Protein AF-A0A1H8UEG0-F1 (afdb_monomer_lite)

InterPro domains:
  IPR012337 Ribonuclease H-like superfamily [SSF53098] (8-78)

Foldseek 3Di:
DWDFPDPDDPPTDIDDDDDPDPVDDPVVSVVVVVVVVVVVVLVCCCVPPVPVVVDDDDDPVCVVVVVVVSVVVVVVLVVVLVVPDDPPDRDDSVNSSVVVCVVVVVVVVVVVVVD

Structure (mmCIF, N/CA/C/O backbone):
data_AF-A0A1H8UEG0-F1
#
_entry.id   AF-A0A1H8UEG0-F1
#
loop_
_atom_site.group_PDB
_atom_site.id
_atom_site.type_symbol
_atom_site.label_atom_id
_atom_site.label_alt_id
_atom_site.label_comp_id
_atom_site.label_asym_id
_atom_site.label_entity_id
_atom_site.label_seq_id
_atom_site.pdbx_PDB_ins_code
_atom_site.Cartn_x
_atom_site.Cartn_y
_atom_site.Cartn_z
_atom_site.occupancy
_atom_site.B_iso_or_equiv
_atom_site.auth_seq_id
_atom_site.auth_comp_id
_atom_site.auth_asym_id
_atom_site.auth_atom_id
_atom_site.pdbx_PDB_model_num
ATOM 1 N N . MET A 1 1 ? 18.120 -4.273 -18.799 1.00 76.62 1 MET A N 1
ATOM 2 C CA . MET A 1 1 ? 18.796 -3.006 -18.444 1.00 76.62 1 MET A CA 1
ATOM 3 C C . MET A 1 1 ? 19.638 -3.216 -17.192 1.00 76.62 1 MET A C 1
ATOM 5 O O . MET A 1 1 ? 19.156 -3.855 -16.263 1.00 76.62 1 MET A O 1
ATOM 9 N N . LEU A 1 2 ? 20.877 -2.720 -17.194 1.00 80.75 2 LEU A N 1
ATOM 10 C CA . LEU A 1 2 ? 21.816 -2.747 -16.066 1.00 80.75 2 LEU A CA 1
ATOM 11 C C . LEU A 1 2 ? 22.056 -1.307 -15.606 1.00 80.75 2 LEU A C 1
ATOM 13 O O . LEU A 1 2 ? 22.359 -0.455 -16.439 1.00 80.75 2 LEU A O 1
ATOM 17 N N . SER A 1 3 ? 21.913 -1.037 -14.312 1.00 78.81 3 SER A N 1
ATOM 18 C CA . SER A 1 3 ? 22.201 0.276 -13.730 1.00 78.81 3 SER A CA 1
ATOM 19 C C . SER A 1 3 ? 22.863 0.147 -12.362 1.00 78.81 3 SER A C 1
ATOM 21 O O . SER A 1 3 ? 22.640 -0.821 -11.635 1.00 78.81 3 SER A O 1
ATOM 23 N N . TRP A 1 4 ? 23.650 1.151 -11.988 1.00 80.31 4 TRP A N 1
ATOM 24 C CA . TRP A 1 4 ? 24.224 1.287 -10.652 1.00 80.31 4 TRP A CA 1
ATOM 25 C C . TRP A 1 4 ? 23.579 2.477 -9.948 1.00 80.31 4 TRP A C 1
ATOM 27 O O . TRP A 1 4 ? 23.170 3.438 -10.597 1.00 80.31 4 TRP A O 1
ATOM 37 N N . LYS A 1 5 ? 23.415 2.372 -8.625 1.00 72.50 5 LYS A N 1
ATOM 38 C CA . LYS A 1 5 ? 22.819 3.441 -7.812 1.00 72.50 5 LYS A CA 1
ATOM 39 C C . LYS A 1 5 ? 23.773 4.632 -7.659 1.00 72.50 5 LYS A C 1
ATOM 41 O O . LYS A 1 5 ? 23.319 5.768 -7.675 1.00 72.50 5 LYS A O 1
ATOM 46 N N . ASP A 1 6 ? 25.059 4.330 -7.535 1.00 78.88 6 ASP A N 1
ATOM 47 C CA . ASP A 1 6 ? 26.177 5.263 -7.420 1.00 78.88 6 ASP A CA 1
ATOM 48 C C . ASP A 1 6 ? 27.228 4.899 -8.488 1.00 78.88 6 ASP A C 1
ATOM 50 O O . ASP A 1 6 ? 27.027 3.948 -9.254 1.00 78.88 6 ASP A O 1
ATOM 54 N N . ASP A 1 7 ? 28.349 5.622 -8.535 1.00 77.50 7 ASP A N 1
ATOM 55 C CA . ASP A 1 7 ? 29.465 5.282 -9.422 1.00 77.50 7 ASP A CA 1
ATOM 56 C C . ASP A 1 7 ? 29.935 3.837 -9.206 1.00 77.50 7 ASP A C 1
ATOM 58 O O . ASP A 1 7 ? 29.944 3.309 -8.089 1.00 77.50 7 ASP A O 1
ATOM 62 N N . TYR A 1 8 ? 30.334 3.186 -10.300 1.00 79.81 8 TYR A N 1
ATOM 63 C CA . TYR A 1 8 ? 30.804 1.808 -10.261 1.00 79.81 8 TYR A CA 1
ATOM 64 C C . TYR A 1 8 ? 32.010 1.669 -9.320 1.00 79.81 8 TYR A C 1
ATOM 66 O O . TYR A 1 8 ? 33.057 2.285 -9.519 1.00 79.81 8 TYR A O 1
ATOM 74 N N . THR A 1 9 ? 31.874 0.790 -8.330 1.00 79.44 9 THR A N 1
ATOM 75 C CA . THR A 1 9 ? 32.984 0.265 -7.527 1.00 79.44 9 THR A CA 1
ATOM 76 C C . THR A 1 9 ? 32.953 -1.262 -7.560 1.00 79.44 9 THR A C 1
ATOM 78 O O . THR A 1 9 ? 31.885 -1.845 -7.743 1.00 79.44 9 THR A O 1
ATOM 81 N N . ASP A 1 10 ? 34.085 -1.936 -7.335 1.00 79.44 10 ASP A N 1
ATOM 82 C CA . ASP A 1 10 ? 34.167 -3.413 -7.363 1.00 79.44 10 ASP A CA 1
ATOM 83 C C . ASP A 1 10 ? 33.249 -4.121 -6.347 1.00 79.44 10 ASP A C 1
ATOM 85 O O . ASP A 1 10 ? 32.961 -5.310 -6.478 1.00 79.44 10 ASP A O 1
ATOM 89 N N . SER A 1 11 ? 32.749 -3.407 -5.334 1.00 82.75 11 SER A N 1
ATOM 90 C CA . SER A 1 11 ? 31.771 -3.916 -4.364 1.00 82.75 11 SER A CA 1
ATOM 91 C C . SER A 1 11 ? 30.317 -3.564 -4.706 1.00 82.75 11 SER A C 1
ATOM 93 O O . SER A 1 11 ? 29.391 -4.005 -4.014 1.00 82.75 11 SER A O 1
ATOM 95 N N . SER A 1 12 ? 30.088 -2.780 -5.761 1.00 80.88 12 SER A N 1
ATOM 96 C CA . SER A 1 12 ? 28.763 -2.299 -6.142 1.00 80.88 12 SER A CA 1
ATOM 97 C C . SER A 1 12 ? 27.920 -3.404 -6.762 1.00 80.88 12 SER A C 1
ATOM 99 O O . SER A 1 12 ? 28.289 -4.019 -7.762 1.00 80.88 12 SER A O 1
ATOM 101 N N . LYS A 1 13 ? 26.723 -3.613 -6.210 1.00 83.25 13 LYS A N 1
ATOM 102 C CA . LYS A 1 13 ? 25.748 -4.551 -6.775 1.00 83.25 13 LYS A CA 1
ATOM 103 C C . LYS A 1 13 ? 24.946 -3.866 -7.886 1.00 83.25 13 LYS A C 1
ATOM 105 O O . LYS A 1 13 ? 24.269 -2.878 -7.589 1.00 83.25 13 LYS A O 1
ATOM 110 N N . PRO A 1 14 ? 24.974 -4.375 -9.131 1.00 82.88 14 PRO A N 1
ATOM 111 C CA . PRO A 1 14 ? 24.157 -3.819 -10.197 1.00 82.88 14 PRO A CA 1
ATOM 112 C C . PRO A 1 14 ? 22.674 -4.090 -9.926 1.00 82.88 14 PRO A C 1
ATOM 114 O O . PRO A 1 14 ? 22.290 -5.165 -9.459 1.00 82.88 14 PRO A O 1
ATOM 117 N N . GLN A 1 15 ? 21.833 -3.118 -10.254 1.00 83.62 15 GLN A N 1
ATOM 118 C CA . GLN A 1 15 ? 20.396 -3.311 -10.376 1.00 83.62 15 GLN A CA 1
ATOM 119 C C . GLN A 1 15 ? 20.093 -3.773 -11.800 1.00 83.62 15 GLN A C 1
ATOM 121 O O . GLN A 1 15 ? 20.559 -3.181 -12.775 1.00 83.62 15 GLN A O 1
ATOM 126 N N . VAL A 1 16 ? 19.335 -4.863 -11.918 1.00 84.38 16 VAL A N 1
ATOM 127 C CA . VAL A 1 16 ? 19.024 -5.493 -13.204 1.00 84.38 16 VAL A CA 1
ATOM 128 C C . VAL A 1 16 ? 17.518 -5.554 -13.388 1.00 84.38 16 VAL A C 1
ATOM 130 O O . VAL A 1 16 ? 16.804 -6.089 -12.542 1.00 84.38 16 VAL A O 1
ATOM 133 N N . LEU A 1 17 ? 17.050 -5.039 -14.521 1.00 84.62 17 LEU A N 1
ATOM 134 C CA . LEU A 1 17 ? 15.683 -5.222 -15.004 1.00 84.62 17 LEU A CA 1
ATOM 135 C C . LEU A 1 17 ? 15.719 -6.076 -16.271 1.00 84.62 17 LEU A C 1
ATOM 137 O O . LEU A 1 17 ? 16.505 -5.796 -17.182 1.00 84.62 17 LEU A O 1
ATOM 141 N N . LEU A 1 18 ? 14.878 -7.105 -16.329 1.00 87.00 18 LEU A N 1
ATOM 142 C CA . LEU A 1 18 ? 14.794 -8.038 -17.452 1.00 87.00 18 LEU A CA 1
ATOM 143 C C . LEU A 1 18 ? 13.423 -7.899 -18.114 1.00 87.00 18 LEU A C 1
ATOM 145 O O . LEU A 1 18 ? 12.406 -7.904 -17.436 1.00 87.00 18 LEU A O 1
ATOM 149 N N . CYS A 1 19 ? 13.388 -7.781 -19.435 1.00 87.50 19 CYS A N 1
ATOM 150 C CA . CYS A 1 19 ? 12.149 -7.739 -20.205 1.00 87.50 19 CYS A CA 1
ATOM 151 C C . CYS A 1 19 ? 12.217 -8.831 -21.270 1.00 87.50 19 CYS A C 1
ATOM 153 O O . CYS A 1 19 ? 13.274 -9.025 -21.866 1.00 87.50 19 CYS A O 1
ATOM 155 N N . THR A 1 20 ? 11.119 -9.555 -21.478 1.00 92.44 20 THR A N 1
ATOM 156 C CA . THR A 1 20 ? 11.007 -10.574 -22.536 1.00 92.44 20 THR A CA 1
ATOM 157 C C . THR A 1 20 ? 10.533 -9.994 -23.863 1.00 92.44 20 THR A C 1
ATOM 159 O O . THR A 1 20 ? 10.614 -10.668 -24.881 1.00 92.44 20 THR A O 1
ATOM 162 N N . ASP A 1 21 ? 9.992 -8.776 -23.844 1.00 91.25 21 ASP A N 1
ATOM 163 C CA . ASP A 1 21 ? 9.540 -8.070 -25.035 1.00 91.25 21 ASP A CA 1
ATOM 164 C C . ASP A 1 21 ? 10.663 -7.161 -25.545 1.00 91.25 21 ASP A C 1
ATOM 166 O O . ASP A 1 21 ? 11.040 -6.189 -24.885 1.00 91.25 21 ASP A O 1
ATOM 170 N N . GLU A 1 22 ? 11.216 -7.520 -26.702 1.00 90.81 22 GLU A N 1
ATOM 171 C CA . GLU A 1 22 ? 12.310 -6.806 -27.366 1.00 90.81 22 GLU A CA 1
ATOM 172 C C . GLU A 1 22 ? 11.828 -5.573 -28.147 1.00 90.81 22 GLU A C 1
ATOM 174 O O . GLU A 1 22 ? 12.647 -4.761 -28.573 1.00 90.81 22 GLU A O 1
ATOM 179 N N . SER A 1 23 ? 10.513 -5.415 -28.343 1.00 93.31 23 SER A N 1
ATOM 180 C CA . SER A 1 23 ? 9.936 -4.286 -29.083 1.00 93.31 23 SER A CA 1
ATOM 181 C C . SER A 1 23 ? 9.762 -3.023 -28.235 1.00 93.31 23 SER A C 1
ATOM 183 O O . SER A 1 23 ? 9.563 -1.936 -28.781 1.00 93.31 23 SER A O 1
ATOM 185 N N . LEU A 1 24 ? 9.837 -3.154 -26.906 1.00 92.25 24 LEU A N 1
ATOM 186 C CA . LEU A 1 24 ? 9.613 -2.059 -25.969 1.00 92.25 24 LEU A CA 1
ATOM 187 C C . LEU A 1 24 ? 10.875 -1.229 -25.753 1.00 92.25 24 LEU A C 1
ATOM 189 O O . LEU A 1 24 ? 11.974 -1.751 -25.560 1.00 92.25 24 LEU A O 1
ATOM 193 N N . ASP A 1 25 ? 10.698 0.087 -25.700 1.00 91.12 25 ASP A N 1
ATOM 194 C CA . ASP A 1 25 ? 11.767 0.996 -25.321 1.00 91.12 25 ASP A CA 1
ATOM 195 C C . ASP A 1 25 ? 12.010 0.989 -23.800 1.00 91.12 25 ASP A C 1
ATOM 197 O O . ASP A 1 25 ? 11.170 0.597 -22.982 1.00 91.12 25 ASP A O 1
ATOM 201 N N . THR A 1 26 ? 13.187 1.471 -23.408 1.00 88.50 26 THR A N 1
ATOM 202 C CA . THR A 1 26 ? 13.633 1.511 -22.012 1.00 88.50 26 THR A CA 1
ATOM 203 C C . THR A 1 26 ? 12.685 2.282 -21.090 1.00 88.50 26 THR A C 1
ATOM 205 O O . THR A 1 26 ? 12.492 1.865 -19.947 1.00 88.50 26 THR A O 1
ATOM 208 N N . VAL A 1 27 ? 12.093 3.391 -21.549 1.00 90.31 27 VAL A N 1
ATOM 209 C CA . VAL A 1 27 ? 11.170 4.195 -20.733 1.00 90.31 27 VAL A CA 1
ATOM 210 C C . VAL A 1 27 ? 9.909 3.388 -20.456 1.00 90.31 27 VAL A C 1
ATOM 212 O O . VAL A 1 27 ? 9.501 3.288 -19.300 1.00 90.31 27 VAL A O 1
ATOM 215 N N . THR A 1 28 ? 9.358 2.728 -21.476 1.00 91.00 28 THR A N 1
ATOM 216 C CA . THR A 1 28 ? 8.186 1.857 -21.321 1.00 91.00 28 THR A CA 1
ATOM 217 C C . THR A 1 28 ? 8.457 0.703 -20.353 1.00 91.00 28 THR A C 1
ATOM 219 O O . THR A 1 28 ? 7.662 0.461 -19.441 1.00 91.00 28 THR A O 1
ATOM 222 N N . ILE A 1 29 ? 9.612 0.038 -20.467 1.00 89.69 29 ILE A N 1
ATOM 223 C CA . ILE A 1 29 ? 10.015 -1.033 -19.539 1.00 89.69 29 ILE A CA 1
ATOM 224 C C . ILE A 1 29 ? 10.075 -0.512 -18.095 1.00 89.69 29 ILE A C 1
ATOM 226 O O . ILE A 1 29 ? 9.548 -1.149 -17.177 1.00 89.69 29 ILE A O 1
ATOM 230 N N . LEU A 1 30 ? 10.686 0.656 -17.876 1.00 88.62 30 LEU A N 1
ATOM 231 C CA . LEU A 1 30 ? 10.770 1.275 -16.552 1.00 88.62 30 LEU A CA 1
ATOM 232 C C . LEU A 1 30 ? 9.384 1.623 -15.996 1.00 88.62 30 LEU A C 1
ATOM 234 O O . LEU A 1 30 ? 9.117 1.346 -14.826 1.00 88.62 30 LEU A O 1
ATOM 238 N N . SER A 1 31 ? 8.481 2.159 -16.820 1.00 87.94 31 SER A N 1
ATOM 239 C CA . SER A 1 31 ? 7.097 2.445 -16.427 1.00 87.94 31 SER A CA 1
ATOM 240 C C . SER A 1 31 ? 6.339 1.181 -16.009 1.00 87.94 31 SER A C 1
ATOM 242 O O . SER A 1 31 ? 5.660 1.187 -14.979 1.00 87.94 31 SER A O 1
ATOM 244 N N . CYS A 1 32 ? 6.504 0.067 -16.731 1.00 85.88 32 CYS A N 1
ATOM 245 C CA . CYS A 1 32 ? 5.919 -1.221 -16.345 1.00 85.88 32 CYS A CA 1
ATOM 246 C C . CYS A 1 32 ? 6.435 -1.696 -14.978 1.00 85.88 32 CYS A C 1
ATOM 248 O O . CYS A 1 32 ? 5.654 -2.096 -14.108 1.00 85.88 32 CYS A O 1
ATOM 250 N N . TYR A 1 33 ? 7.748 -1.616 -14.754 1.00 85.12 33 TYR A N 1
ATOM 251 C CA . TYR A 1 33 ? 8.354 -1.998 -13.477 1.00 85.12 33 TYR A CA 1
ATOM 252 C C . TYR A 1 33 ? 7.964 -1.073 -12.323 1.00 85.12 33 TYR A C 1
ATOM 254 O O . TYR A 1 33 ? 7.820 -1.539 -11.190 1.00 85.12 33 TYR A O 1
ATOM 262 N N . HIS A 1 34 ? 7.733 0.209 -12.597 1.00 83.75 34 HIS A N 1
ATOM 263 C CA . HIS A 1 34 ? 7.207 1.146 -11.612 1.00 83.75 34 HIS A CA 1
ATOM 264 C C . HIS A 1 34 ? 5.799 0.739 -11.153 1.00 83.75 34 HIS A C 1
ATOM 266 O O . HIS A 1 34 ? 5.514 0.727 -9.956 1.00 83.75 34 HIS A O 1
ATOM 272 N N . MET A 1 35 ? 4.941 0.288 -12.074 1.00 81.50 35 MET A N 1
ATOM 273 C CA . MET A 1 35 ? 3.606 -0.211 -11.727 1.00 81.50 35 MET A CA 1
ATOM 274 C C . MET A 1 35 ? 3.660 -1.469 -10.840 1.00 81.50 35 MET A C 1
ATOM 276 O O . MET A 1 35 ? 2.857 -1.605 -9.914 1.00 81.50 35 MET A O 1
ATOM 280 N N . ARG A 1 36 ? 4.647 -2.357 -11.047 1.00 82.06 36 ARG A N 1
ATOM 281 C CA . ARG A 1 36 ? 4.883 -3.540 -10.191 1.00 82.06 36 ARG A CA 1
ATOM 282 C C . ARG A 1 36 ? 5.140 -3.160 -8.730 1.00 82.06 36 ARG A C 1
ATOM 284 O O . ARG A 1 36 ? 4.680 -3.857 -7.827 1.00 82.06 36 ARG A O 1
ATOM 291 N N . TRP A 1 37 ? 5.849 -2.058 -8.487 1.00 80.69 37 TRP A N 1
ATOM 292 C CA . TRP A 1 37 ? 6.174 -1.599 -7.133 1.00 80.69 37 TRP A CA 1
ATOM 293 C C . TRP A 1 37 ? 4.926 -1.260 -6.307 1.00 80.69 37 TRP A C 1
ATOM 295 O O . TRP A 1 37 ? 4.869 -1.556 -5.111 1.00 80.69 37 TRP A O 1
ATOM 305 N N . ASN A 1 38 ? 3.890 -0.711 -6.948 1.00 78.25 38 ASN A N 1
ATOM 306 C CA . ASN A 1 38 ? 2.616 -0.419 -6.287 1.00 78.25 38 ASN A CA 1
ATOM 307 C C . ASN A 1 38 ? 1.916 -1.697 -5.804 1.00 78.25 38 ASN A C 1
ATOM 309 O O . ASN A 1 38 ? 1.322 -1.702 -4.725 1.00 78.25 38 ASN A O 1
ATOM 313 N N . ILE A 1 39 ? 2.031 -2.797 -6.557 1.00 82.00 39 ILE A N 1
ATOM 314 C CA . ILE A 1 39 ? 1.491 -4.108 -6.166 1.00 82.00 39 ILE A CA 1
ATOM 315 C C . ILE A 1 39 ? 2.229 -4.636 -4.932 1.00 82.00 39 ILE A C 1
ATOM 317 O O . ILE A 1 39 ? 1.595 -5.047 -3.962 1.00 82.00 39 ILE A O 1
ATOM 321 N N . GLU A 1 40 ? 3.562 -4.593 -4.943 1.00 83.19 40 GLU A N 1
ATOM 322 C CA . GLU A 1 40 ? 4.397 -5.063 -3.830 1.00 83.19 40 GLU A CA 1
ATOM 323 C C . GLU A 1 40 ? 4.146 -4.251 -2.549 1.00 83.19 40 GLU A C 1
ATOM 325 O O . GLU A 1 40 ? 3.983 -4.810 -1.461 1.00 83.19 40 GLU A O 1
ATOM 330 N N . THR A 1 41 ? 4.021 -2.932 -2.698 1.00 82.19 41 THR A N 1
ATOM 331 C CA . THR A 1 41 ? 3.694 -2.009 -1.606 1.00 82.19 41 THR A CA 1
ATOM 332 C C . THR A 1 41 ? 2.291 -2.277 -1.047 1.00 82.19 41 THR A C 1
ATOM 334 O O . THR A 1 41 ? 2.123 -2.399 0.166 1.00 82.19 41 THR A O 1
ATOM 337 N N . SER A 1 42 ? 1.289 -2.468 -1.911 1.00 81.25 42 SER A N 1
ATOM 338 C CA . SER A 1 42 ? -0.083 -2.815 -1.499 1.00 81.25 42 SER A CA 1
ATOM 339 C C . SER A 1 42 ? -0.144 -4.160 -0.774 1.00 81.25 42 SER A C 1
ATOM 341 O O . SER A 1 42 ? -0.787 -4.283 0.266 1.00 81.25 42 SER A O 1
ATOM 343 N N . TYR A 1 43 ? 0.587 -5.163 -1.264 1.00 84.44 43 TYR A N 1
ATOM 344 C CA . TYR A 1 43 ? 0.673 -6.469 -0.613 1.00 84.44 43 TYR A CA 1
ATOM 345 C C . TYR A 1 43 ? 1.327 -6.388 0.772 1.00 84.44 43 TYR A C 1
ATOM 347 O O . TYR A 1 43 ? 0.895 -7.070 1.707 1.00 84.44 43 TYR A O 1
ATOM 355 N N . ARG A 1 44 ? 2.335 -5.521 0.941 1.00 86.31 44 ARG A N 1
ATOM 356 C CA . ARG A 1 44 ? 2.905 -5.229 2.261 1.00 86.31 44 ARG A CA 1
ATOM 357 C C . ARG A 1 44 ? 1.843 -4.659 3.203 1.00 86.31 44 ARG A C 1
ATOM 359 O O . ARG A 1 44 ? 1.714 -5.164 4.314 1.00 86.31 44 ARG A O 1
ATOM 366 N N . TYR A 1 45 ? 1.034 -3.699 2.754 1.00 85.88 45 TYR A N 1
ATOM 367 C CA . TYR A 1 45 ? -0.070 -3.167 3.561 1.00 85.88 45 TYR A CA 1
ATOM 368 C C . TYR A 1 45 ? -1.115 -4.228 3.913 1.00 85.88 45 TYR A C 1
ATOM 370 O O . TYR A 1 45 ? -1.547 -4.294 5.062 1.00 85.88 45 TYR A O 1
ATOM 378 N N . PHE A 1 46 ? -1.466 -5.119 2.987 1.00 85.94 46 PHE A N 1
ATOM 379 C CA . PHE A 1 46 ? -2.378 -6.226 3.287 1.00 85.94 46 PHE A CA 1
ATOM 380 C C . PHE A 1 46 ? -1.843 -7.130 4.392 1.00 85.94 46 PHE A C 1
ATOM 382 O O . PHE A 1 46 ? -2.570 -7.476 5.323 1.00 85.94 46 PHE A O 1
ATOM 389 N N . ARG A 1 47 ? -0.555 -7.475 4.333 1.00 85.75 47 ARG A N 1
ATOM 390 C CA . ARG A 1 47 ? 0.092 -8.321 5.343 1.00 85.75 47 ARG A CA 1
ATOM 391 C C . ARG A 1 47 ? 0.258 -7.640 6.689 1.00 85.75 47 ARG A C 1
ATOM 393 O O . ARG A 1 47 ? -0.020 -8.267 7.703 1.00 85.75 47 ARG A O 1
ATOM 400 N N . GLU A 1 48 ? 0.742 -6.407 6.701 1.00 87.12 48 GLU A N 1
ATOM 401 C CA . GLU A 1 48 ? 1.163 -5.731 7.931 1.00 87.12 48 GLU A CA 1
ATOM 402 C C . GLU A 1 48 ? 0.020 -4.961 8.591 1.00 87.12 48 GLU A C 1
ATOM 404 O O . GLU A 1 48 ? -0.100 -4.964 9.814 1.00 87.12 48 GLU A O 1
ATOM 409 N N . LEU A 1 49 ? -0.842 -4.328 7.791 1.00 84.94 49 LEU A N 1
ATOM 410 C CA . LEU A 1 49 ? -1.919 -3.480 8.288 1.00 84.94 49 LEU A CA 1
ATOM 411 C C . LEU A 1 49 ? -3.277 -4.166 8.236 1.00 84.94 49 LEU A C 1
ATOM 413 O O . LEU A 1 49 ? -4.044 -3.955 9.157 1.00 84.94 49 LEU A O 1
ATOM 417 N N . LEU A 1 50 ? -3.607 -4.988 7.237 1.00 84.81 50 LEU A N 1
ATOM 418 C CA . LEU A 1 50 ? -4.967 -5.554 7.100 1.00 84.81 50 LEU A CA 1
ATOM 419 C C . LEU A 1 50 ? -5.096 -7.026 7.514 1.00 84.81 50 LEU A C 1
ATOM 421 O O . LEU A 1 50 ? -6.150 -7.634 7.332 1.00 84.81 50 LEU A O 1
ATOM 425 N N . GLY A 1 51 ? -4.044 -7.578 8.115 1.00 81.50 51 GLY A N 1
ATOM 426 C CA . GLY A 1 51 ? -4.067 -8.886 8.763 1.00 81.50 51 GLY A CA 1
ATOM 427 C C . GLY A 1 51 ? -4.089 -10.084 7.815 1.00 81.50 51 GLY A C 1
ATOM 428 O O . GLY A 1 51 ? -4.562 -11.166 8.164 1.00 81.50 51 GLY A O 1
ATOM 429 N N . PHE A 1 52 ? -3.558 -9.918 6.602 1.00 80.19 52 PHE A N 1
ATOM 430 C CA . PHE A 1 52 ? -3.524 -10.987 5.605 1.00 80.19 52 PHE A CA 1
ATOM 431 C C . PHE A 1 52 ? -2.745 -12.224 6.037 1.00 80.19 52 PHE A C 1
ATOM 433 O O . PHE A 1 52 ? -3.111 -13.341 5.687 1.00 80.19 52 PHE A O 1
ATOM 440 N N . ASN A 1 53 ? -1.707 -12.053 6.847 1.00 80.06 53 ASN A N 1
ATOM 441 C CA . ASN A 1 53 ? -0.958 -13.171 7.415 1.00 80.06 53 ASN A CA 1
ATOM 442 C C . ASN A 1 53 ? -1.752 -14.000 8.444 1.00 80.06 53 ASN A C 1
ATOM 444 O O . ASN A 1 53 ? -1.302 -15.095 8.770 1.00 80.06 53 ASN A O 1
ATOM 448 N N . GLN A 1 54 ? -2.889 -13.514 8.957 1.00 77.44 54 GLN A N 1
ATOM 449 C CA . GLN A 1 54 ? -3.741 -14.261 9.893 1.00 77.44 54 GLN A CA 1
ATOM 450 C C . GLN A 1 54 ? -4.936 -14.954 9.221 1.00 77.44 54 GLN A C 1
ATOM 452 O O . GLN A 1 54 ? -5.696 -15.650 9.895 1.00 77.44 54 GLN A O 1
ATOM 457 N N . TYR A 1 55 ? -5.121 -14.801 7.909 1.00 78.44 55 TYR A N 1
ATOM 458 C CA . TYR A 1 55 ? -6.209 -15.460 7.193 1.00 78.44 55 TYR A CA 1
ATOM 459 C C . TYR A 1 55 ? -5.932 -16.965 7.023 1.00 78.44 55 TYR A C 1
ATOM 461 O O . TYR A 1 55 ? -4.951 -17.353 6.394 1.00 78.44 55 TYR A O 1
ATOM 469 N N . GLN A 1 56 ? -6.797 -17.819 7.584 1.00 79.06 56 GLN A N 1
ATOM 470 C CA . GLN A 1 56 ? -6.631 -19.286 7.588 1.00 79.06 56 GLN A CA 1
ATOM 471 C C . GLN A 1 56 ? -7.712 -20.046 6.801 1.00 79.06 56 GLN A C 1
ATOM 473 O O . GLN A 1 56 ? -7.654 -21.271 6.699 1.00 79.06 56 GLN A O 1
ATOM 478 N N . LEU A 1 57 ? -8.719 -19.357 6.257 1.00 74.00 57 LEU A N 1
ATOM 479 C CA . LEU A 1 57 ? -9.827 -20.005 5.556 1.00 74.00 57 LEU A CA 1
ATOM 480 C C . LEU A 1 57 ? -9.417 -20.331 4.106 1.00 74.00 57 LEU A C 1
ATOM 482 O O . LEU A 1 57 ? -8.962 -19.458 3.380 1.00 74.00 57 LEU A O 1
ATOM 486 N N . LEU A 1 58 ? -9.574 -21.583 3.668 1.00 75.06 58 LEU A N 1
ATOM 487 C CA . LEU A 1 58 ? -9.050 -22.062 2.373 1.00 75.06 58 LEU A CA 1
ATOM 488 C C . LEU A 1 58 ? -10.139 -22.455 1.361 1.00 75.06 58 LEU A C 1
ATOM 490 O O . LEU A 1 58 ? -9.843 -23.084 0.346 1.00 75.06 58 LEU A O 1
ATOM 494 N N . SER A 1 59 ? -11.408 -22.116 1.612 1.00 87.94 59 SER A N 1
ATOM 495 C CA . SER A 1 59 ? -12.451 -22.343 0.608 1.00 87.94 59 SER A CA 1
ATOM 496 C C . SER A 1 59 ? -12.300 -21.345 -0.539 1.00 87.94 59 SER A C 1
ATOM 498 O O . SER A 1 59 ? -11.971 -20.179 -0.324 1.00 87.94 59 SER A O 1
ATOM 500 N N . PHE A 1 60 ? -12.571 -21.784 -1.769 1.00 86.88 60 PHE A N 1
ATOM 501 C CA . PHE A 1 60 ? -12.496 -20.909 -2.942 1.00 86.88 60 PHE A CA 1
ATOM 502 C C . PHE A 1 60 ? -13.401 -19.676 -2.797 1.00 86.88 60 PHE A C 1
ATOM 504 O O . PHE A 1 60 ? -12.985 -18.550 -3.062 1.00 86.88 60 PHE A O 1
ATOM 511 N N . GLU A 1 61 ? -14.624 -19.882 -2.305 1.00 88.88 61 GLU A N 1
ATOM 512 C CA . GLU A 1 61 ? -15.562 -18.791 -2.040 1.00 88.88 61 GLU A CA 1
ATOM 513 C C . GLU A 1 61 ? -15.076 -17.874 -0.911 1.00 88.88 61 GLU A C 1
ATOM 515 O O . GLU A 1 61 ? -15.154 -16.653 -1.030 1.00 88.88 61 GLU A O 1
ATOM 520 N N . GLY A 1 62 ? -14.488 -18.443 0.144 1.00 87.50 62 GLY A N 1
ATOM 521 C CA . GLY A 1 62 ? -13.884 -17.677 1.228 1.00 87.50 62 GLY A CA 1
ATOM 522 C C . GLY A 1 62 ? -12.764 -16.771 0.731 1.00 87.50 62 GLY A C 1
ATOM 523 O O . GLY A 1 62 ? -12.748 -15.592 1.075 1.00 87.50 62 GLY A O 1
ATOM 524 N N . ILE A 1 63 ? -11.869 -17.294 -0.112 1.00 88.25 63 ILE A N 1
ATOM 525 C CA . ILE A 1 63 ? -10.761 -16.534 -0.704 1.00 88.25 63 ILE A CA 1
ATOM 526 C C . ILE A 1 63 ? -11.309 -15.359 -1.520 1.00 88.25 63 ILE A C 1
ATOM 528 O O . ILE A 1 63 ? -10.828 -14.235 -1.380 1.00 88.25 63 ILE A O 1
ATOM 532 N N . ARG A 1 64 ? -12.343 -15.588 -2.340 1.00 89.69 64 ARG A N 1
ATOM 533 C CA . ARG A 1 64 ? -12.978 -14.531 -3.144 1.00 89.69 64 ARG A CA 1
ATOM 534 C C . ARG A 1 64 ? -13.568 -13.420 -2.282 1.00 89.69 64 ARG A C 1
ATOM 536 O O . ARG A 1 64 ? -13.287 -12.247 -2.521 1.00 89.69 64 ARG A O 1
ATOM 543 N N . GLN A 1 65 ? -14.375 -13.785 -1.290 1.00 89.94 65 GLN A N 1
ATOM 544 C CA . GLN A 1 65 ? -15.012 -12.825 -0.386 1.00 89.94 65 GLN A CA 1
ATOM 545 C C . GLN A 1 65 ? -13.974 -12.048 0.418 1.00 89.94 65 GLN A C 1
ATOM 547 O O . GLN A 1 65 ? -14.066 -10.830 0.562 1.00 89.94 65 GLN A O 1
ATOM 552 N N . TYR A 1 66 ? 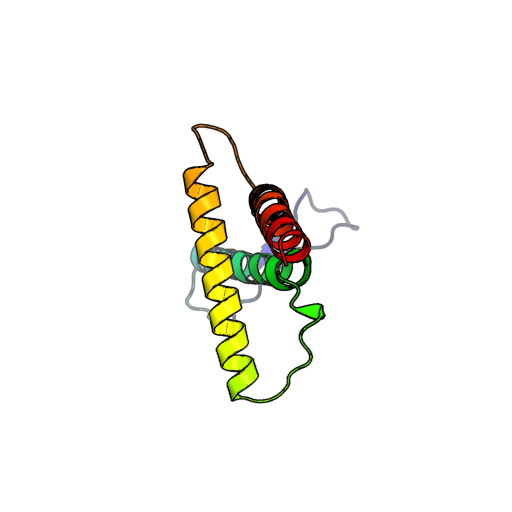-12.947 -12.748 0.887 1.00 88.69 66 TYR A N 1
ATOM 553 C CA . TYR A 1 66 ? -11.847 -12.152 1.615 1.00 88.69 66 TYR A CA 1
ATOM 554 C C . TYR A 1 66 ? -11.112 -11.099 0.777 1.00 88.69 66 TYR A C 1
ATOM 556 O O . TYR A 1 66 ? -10.946 -9.970 1.233 1.00 88.69 66 TYR A O 1
ATOM 564 N N . TRP A 1 67 ? -10.753 -11.411 -0.473 1.00 88.38 67 TRP A N 1
ATOM 565 C CA . TRP A 1 67 ? -10.137 -10.430 -1.370 1.00 88.38 67 TRP A CA 1
ATOM 566 C C . TRP A 1 67 ? -11.053 -9.242 -1.658 1.00 88.38 67 TRP A C 1
ATOM 568 O O . TRP A 1 67 ? -10.580 -8.108 -1.657 1.00 88.38 67 TRP A O 1
ATOM 578 N N . ALA A 1 68 ? -12.356 -9.466 -1.846 1.00 92.44 68 ALA A N 1
ATOM 579 C CA . ALA A 1 68 ? -13.307 -8.374 -2.041 1.00 92.44 68 ALA A CA 1
ATOM 580 C C . ALA A 1 68 ? -13.307 -7.399 -0.851 1.00 92.44 68 ALA A C 1
ATOM 582 O O . ALA A 1 68 ? -13.253 -6.187 -1.052 1.00 92.44 68 ALA A O 1
ATOM 583 N N . ILE A 1 69 ? -13.297 -7.918 0.382 1.00 91.06 69 ILE A N 1
ATOM 584 C CA . ILE A 1 69 ? -13.209 -7.100 1.599 1.00 91.06 69 ILE A CA 1
ATOM 585 C C . ILE A 1 69 ? -11.867 -6.363 1.660 1.00 91.06 69 ILE A C 1
ATOM 587 O O . ILE A 1 69 ? -11.861 -5.156 1.880 1.00 91.06 69 ILE A O 1
ATOM 591 N N . GLN A 1 70 ? -10.747 -7.046 1.404 1.00 90.56 70 GLN A N 1
ATOM 592 C CA . GLN A 1 70 ? -9.414 -6.431 1.409 1.00 90.56 70 GLN A CA 1
ATOM 593 C C . GLN A 1 70 ? -9.321 -5.257 0.428 1.00 90.56 70 GLN A C 1
ATOM 595 O O . GLN A 1 70 ? -8.881 -4.169 0.801 1.00 90.56 70 GLN A O 1
ATOM 600 N N . TYR A 1 71 ? -9.804 -5.435 -0.805 1.00 90.56 71 TYR A N 1
ATOM 601 C CA . TYR A 1 71 ? -9.829 -4.358 -1.792 1.00 90.56 71 TYR A CA 1
ATOM 602 C C . TYR A 1 71 ? -10.789 -3.231 -1.405 1.00 90.56 71 TYR A C 1
ATOM 604 O O . TYR A 1 71 ? -10.444 -2.066 -1.593 1.00 90.56 71 TYR A O 1
ATOM 612 N N . MET A 1 72 ? -11.962 -3.531 -0.840 1.00 93.25 72 MET A N 1
ATOM 613 C CA . MET A 1 72 ? -12.871 -2.493 -0.339 1.00 93.25 72 MET A CA 1
ATOM 614 C C . MET A 1 72 ? -12.225 -1.669 0.780 1.00 93.25 72 MET A C 1
ATOM 616 O O . MET A 1 72 ? -12.259 -0.441 0.733 1.00 93.25 72 MET A O 1
ATOM 620 N N . THR A 1 73 ? -11.581 -2.323 1.749 1.00 91.75 73 THR A N 1
ATOM 621 C CA . THR A 1 73 ? -10.866 -1.643 2.834 1.00 91.75 73 THR A CA 1
ATOM 622 C C . THR A 1 73 ? -9.719 -0.788 2.300 1.00 91.75 73 THR A C 1
ATOM 624 O O . THR A 1 73 ? -9.587 0.362 2.705 1.00 91.75 73 THR A O 1
ATOM 627 N N . GLN A 1 74 ? -8.931 -1.299 1.352 1.00 89.38 74 GLN A N 1
ATOM 628 C CA . GLN A 1 74 ? -7.847 -0.542 0.724 1.00 89.38 74 GLN A CA 1
ATOM 629 C C . GLN A 1 74 ? -8.347 0.716 0.013 1.00 89.38 74 GLN A C 1
ATOM 631 O O . GLN A 1 74 ? -7.773 1.785 0.194 1.00 89.38 74 GLN A O 1
ATOM 636 N N . ASN A 1 75 ? -9.420 0.597 -0.775 1.00 91.50 75 ASN A N 1
ATOM 637 C CA . ASN A 1 75 ? -10.011 1.734 -1.482 1.00 91.50 75 ASN A CA 1
ATOM 638 C C . ASN A 1 75 ? -10.545 2.785 -0.505 1.00 91.50 75 ASN A C 1
ATOM 640 O O . ASN A 1 75 ? -10.323 3.975 -0.706 1.00 91.50 75 ASN A O 1
ATOM 644 N N . PHE A 1 76 ? -11.204 2.354 0.572 1.00 92.69 76 PHE A N 1
ATOM 645 C CA . PHE A 1 76 ? -11.662 3.261 1.621 1.00 92.69 76 PHE A CA 1
ATOM 646 C C . PHE A 1 76 ? -10.495 4.021 2.266 1.00 92.69 76 PHE A C 1
ATOM 648 O O . PHE A 1 76 ? -10.544 5.244 2.373 1.00 92.69 76 PHE A O 1
ATOM 655 N N . LEU A 1 77 ? -9.431 3.315 2.656 1.00 91.62 77 LEU A N 1
ATOM 656 C CA . LEU A 1 77 ? -8.261 3.933 3.280 1.00 91.62 77 LEU A CA 1
ATOM 657 C C . LEU A 1 77 ? -7.540 4.891 2.332 1.00 91.62 77 LEU A C 1
ATOM 659 O O . LEU A 1 77 ? -7.106 5.954 2.764 1.00 91.62 77 LEU A O 1
ATOM 663 N N . GLU A 1 78 ? -7.431 4.539 1.052 1.00 90.75 78 GLU A N 1
ATOM 664 C CA . GLU A 1 78 ? -6.842 5.422 0.048 1.00 90.75 78 GLU A CA 1
ATOM 665 C C . GLU A 1 78 ? -7.704 6.669 -0.166 1.00 90.75 78 GLU A C 1
ATOM 667 O O . GLU A 1 78 ? -7.165 7.769 -0.189 1.00 90.75 78 GLU A O 1
ATOM 672 N N . SER A 1 79 ? -9.033 6.534 -0.219 1.00 92.19 79 SER A N 1
ATOM 673 C CA . SER A 1 79 ? -9.944 7.685 -0.275 1.00 92.19 79 SER A CA 1
ATOM 674 C C . SER A 1 79 ? -9.743 8.615 0.924 1.00 92.19 79 SER A C 1
ATOM 676 O O . SER A 1 79 ? -9.558 9.811 0.739 1.00 92.19 79 SER A O 1
ATOM 678 N N . GLN A 1 80 ? -9.697 8.069 2.145 1.00 92.06 80 GLN A N 1
ATOM 679 C CA . GLN A 1 80 ? -9.440 8.867 3.350 1.00 92.06 80 GLN A CA 1
ATOM 680 C C . GLN A 1 80 ? -8.057 9.526 3.326 1.00 92.06 80 GLN A C 1
ATOM 682 O O . GLN A 1 80 ? -7.904 10.668 3.751 1.00 92.06 80 GLN A O 1
ATOM 687 N N . ARG A 1 81 ? -7.040 8.834 2.799 1.00 91.25 81 ARG A N 1
ATOM 688 C CA . ARG A 1 81 ? -5.694 9.394 2.632 1.00 91.25 81 ARG A CA 1
ATOM 689 C C . ARG A 1 81 ? -5.711 10.623 1.733 1.00 91.25 81 ARG A C 1
ATOM 691 O O . ARG A 1 81 ? -5.077 11.610 2.086 1.00 91.25 81 ARG A O 1
ATOM 698 N N . GLN A 1 82 ? -6.432 10.561 0.614 1.00 90.44 82 GLN A N 1
ATOM 699 C CA . GLN A 1 82 ? -6.585 11.692 -0.303 1.00 90.44 82 GLN A CA 1
ATOM 700 C C . GLN A 1 82 ? -7.335 12.851 0.363 1.00 90.44 82 GLN A C 1
ATOM 702 O O . GLN A 1 82 ? -6.877 13.984 0.282 1.00 90.44 82 GLN A O 1
ATOM 707 N N . ASP A 1 83 ? -8.415 12.566 1.093 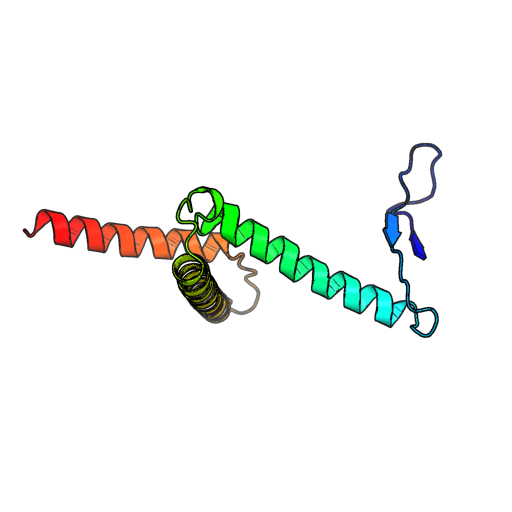1.00 90.31 83 ASP A N 1
ATOM 708 C CA . ASP A 1 83 ? -9.183 13.592 1.810 1.00 90.31 83 ASP A CA 1
ATOM 709 C C . ASP A 1 83 ? -8.347 14.298 2.894 1.00 90.31 83 ASP A C 1
ATOM 711 O O . ASP A 1 83 ? -8.517 15.487 3.157 1.00 90.31 83 ASP A O 1
ATOM 715 N N . TRP A 1 84 ? -7.443 13.570 3.556 1.00 91.06 84 TRP A N 1
ATOM 716 C CA . TRP A 1 84 ? -6.600 14.102 4.634 1.00 91.06 84 TRP A CA 1
ATOM 717 C C . TRP A 1 84 ? -5.295 14.732 4.135 1.00 91.06 84 TRP A C 1
ATOM 719 O O . TRP A 1 84 ? -4.595 15.411 4.898 1.00 91.06 84 TRP A O 1
ATOM 729 N N . MET A 1 85 ? -4.946 14.506 2.869 1.00 89.06 85 MET A N 1
ATOM 730 C CA . MET A 1 85 ? -3.832 15.166 2.203 1.00 89.06 85 MET A CA 1
ATOM 731 C C . MET A 1 85 ? -4.211 16.620 1.888 1.00 89.06 85 MET A C 1
ATOM 733 O O . MET A 1 85 ? -4.695 16.939 0.810 1.00 89.06 85 MET A O 1
ATOM 737 N N . ASN A 1 86 ? -3.947 17.523 2.833 1.00 78.31 86 ASN A N 1
ATOM 738 C CA . ASN A 1 86 ? -3.948 18.966 2.573 1.00 78.31 86 ASN A CA 1
ATOM 739 C C . ASN A 1 86 ? -2.614 19.407 1.946 1.00 78.31 86 ASN A C 1
ATOM 741 O O . ASN A 1 86 ? -1.589 18.760 2.189 1.00 78.31 86 ASN A O 1
ATOM 745 N 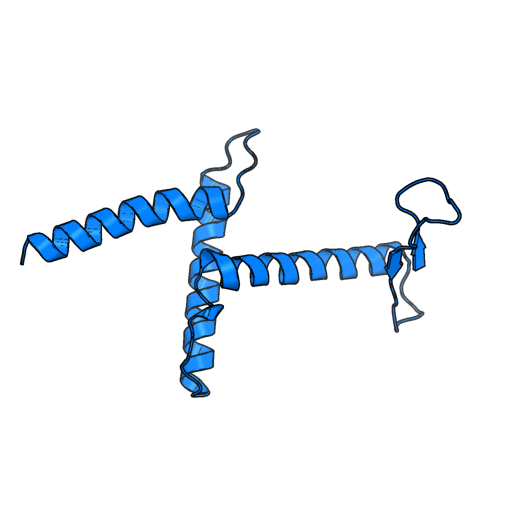N . ASP A 1 87 ? -2.626 20.517 1.194 1.00 62.22 87 ASP A N 1
ATOM 746 C CA . ASP A 1 87 ? -1.487 21.081 0.446 1.00 62.22 87 ASP A CA 1
ATOM 747 C C . ASP A 1 87 ? -0.153 20.978 1.213 1.00 62.22 87 ASP A C 1
ATOM 749 O O . ASP A 1 87 ? 0.153 21.762 2.112 1.00 62.22 87 ASP A O 1
ATOM 753 N N . GLY A 1 88 ? 0.645 19.965 0.854 1.00 67.62 88 GLY A N 1
ATOM 754 C CA . GLY A 1 88 ? 2.006 19.745 1.353 1.00 67.62 88 GLY A CA 1
ATOM 755 C C . GLY A 1 88 ? 2.198 18.615 2.372 1.00 67.62 88 GLY A C 1
ATOM 756 O O . GLY A 1 88 ? 3.346 18.283 2.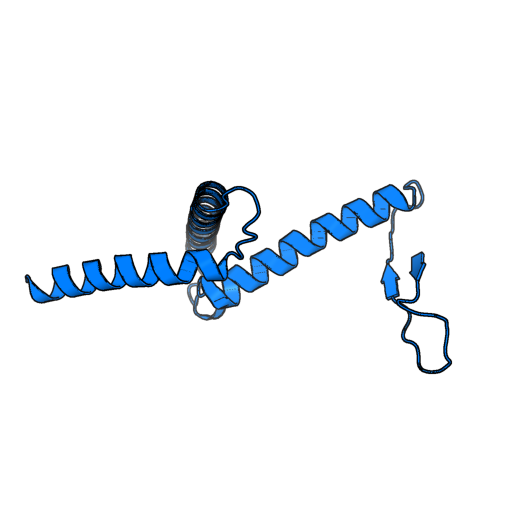672 1.00 67.62 88 GLY A O 1
ATOM 757 N N . LYS A 1 89 ? 1.141 17.973 2.889 1.00 79.69 89 LYS A N 1
ATOM 758 C CA . LYS A 1 89 ? 1.289 16.855 3.839 1.00 79.69 89 LYS A CA 1
ATOM 759 C C . LYS A 1 89 ? 1.248 15.508 3.115 1.00 79.69 89 LYS A C 1
ATOM 761 O O . LYS A 1 89 ? 0.191 15.043 2.708 1.00 79.69 89 LYS A O 1
ATOM 766 N N . HIS A 1 90 ? 2.400 14.854 2.981 1.00 83.75 90 HIS A N 1
ATOM 767 C CA . HIS A 1 90 ? 2.464 13.491 2.453 1.00 83.75 90 HIS A CA 1
ATOM 768 C C . HIS A 1 90 ? 2.095 12.482 3.550 1.00 83.75 90 HIS A C 1
ATOM 770 O O . HIS A 1 90 ? 2.852 12.299 4.503 1.00 83.75 90 HIS A O 1
ATOM 776 N N . LEU A 1 91 ? 0.942 11.824 3.414 1.00 87.81 91 LEU A N 1
ATOM 777 C CA . LEU A 1 91 ? 0.478 10.784 4.337 1.00 87.81 91 LEU A CA 1
ATOM 778 C C . LEU A 1 91 ? 0.714 9.394 3.749 1.00 87.81 91 LEU A C 1
ATOM 780 O O . LEU A 1 91 ? 0.422 9.148 2.576 1.00 87.81 91 LEU A O 1
ATOM 784 N N . THR A 1 92 ? 1.204 8.469 4.572 1.00 88.38 92 THR A N 1
ATOM 785 C CA . THR A 1 92 ? 1.230 7.038 4.252 1.00 88.38 92 THR A CA 1
ATOM 786 C C . THR A 1 92 ? -0.098 6.379 4.631 1.00 88.38 92 THR A C 1
ATOM 788 O O . THR A 1 92 ? -0.868 6.904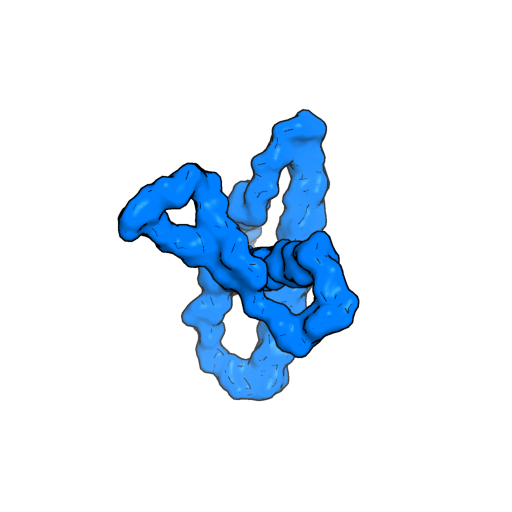 5.432 1.00 88.38 92 THR A O 1
ATOM 791 N N . LEU A 1 93 ? -0.365 5.181 4.104 1.00 85.69 93 LEU A N 1
ATOM 792 C CA . LEU A 1 93 ? -1.528 4.387 4.526 1.00 85.69 93 LEU A CA 1
ATOM 793 C C . LEU A 1 93 ? -1.502 4.043 6.025 1.00 85.69 93 LEU A C 1
ATOM 795 O O . LEU A 1 93 ? -2.556 3.966 6.648 1.00 85.69 93 LEU A O 1
ATOM 799 N N . GLY A 1 94 ? -0.317 3.882 6.626 1.00 85.88 94 GLY A N 1
ATOM 800 C CA . GLY A 1 94 ? -0.182 3.651 8.068 1.00 85.88 94 GLY A CA 1
ATOM 801 C C . GLY A 1 94 ? -0.688 4.830 8.904 1.00 85.88 94 GLY A C 1
ATOM 802 O O . GLY A 1 94 ? -1.394 4.617 9.892 1.00 85.88 94 GLY A O 1
ATOM 803 N N . ASP A 1 95 ? -0.407 6.057 8.453 1.00 89.62 95 ASP A N 1
ATOM 804 C CA . ASP A 1 95 ? -0.854 7.295 9.107 1.00 89.62 95 ASP A CA 1
ATOM 805 C C . ASP A 1 95 ? -2.382 7.439 9.101 1.00 89.62 95 ASP A C 1
ATOM 807 O O . ASP A 1 95 ? -2.948 8.077 9.985 1.00 89.62 95 ASP A O 1
ATOM 811 N N . VAL A 1 96 ? -3.052 6.818 8.125 1.00 91.06 96 VAL A N 1
ATOM 812 C CA . VAL A 1 96 ? -4.516 6.809 7.994 1.00 91.06 96 VAL A CA 1
ATOM 813 C C . VAL A 1 96 ? -5.145 5.658 8.777 1.00 91.06 96 VAL A C 1
ATOM 815 O O . VAL A 1 96 ? -6.126 5.844 9.496 1.00 91.06 96 VAL A O 1
ATOM 818 N N . VAL A 1 97 ? -4.559 4.459 8.699 1.00 90.62 97 VAL A N 1
ATOM 819 C CA . VAL A 1 97 ? -5.071 3.256 9.374 1.00 90.62 97 VAL A CA 1
ATOM 820 C C . VAL A 1 97 ? -5.098 3.417 10.892 1.00 90.62 97 VAL A C 1
ATOM 822 O O . VAL A 1 97 ? -6.056 2.983 11.534 1.00 90.62 97 VAL A O 1
ATOM 825 N N . TYR A 1 98 ? -4.055 4.003 11.480 1.00 88.31 98 TYR A N 1
ATOM 826 C CA . TYR A 1 98 ? -3.926 4.104 12.932 1.00 88.31 98 TYR A CA 1
ATOM 827 C C . TYR A 1 98 ? -5.067 4.897 13.608 1.00 88.31 98 TYR A C 1
ATOM 829 O O . TYR A 1 98 ? -5.729 4.326 14.478 1.00 88.31 98 TYR A O 1
ATOM 837 N N . PRO A 1 99 ? -5.360 6.157 13.227 1.00 89.62 99 PRO A N 1
ATOM 838 C CA . PRO A 1 99 ? -6.450 6.926 13.834 1.00 89.62 99 PRO A CA 1
ATOM 839 C C . PRO A 1 99 ? -7.827 6.305 13.576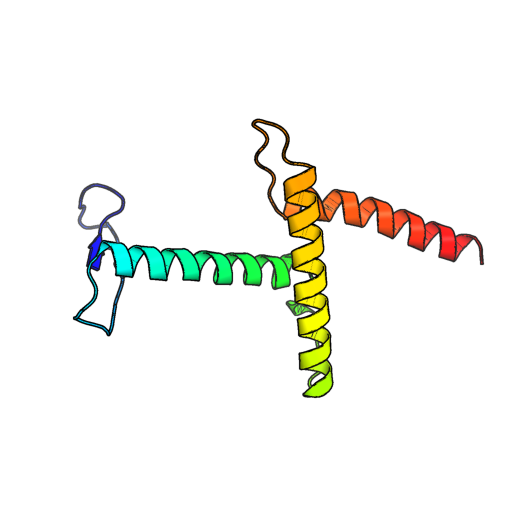 1.00 89.62 99 PRO A C 1
ATOM 841 O O . PRO A 1 99 ? -8.620 6.205 14.509 1.00 89.62 99 PRO A O 1
ATOM 844 N N . ILE A 1 100 ? -8.077 5.797 12.362 1.00 89.62 100 ILE A N 1
ATOM 845 C CA . ILE A 1 100 ? -9.319 5.086 12.024 1.00 89.62 100 ILE A CA 1
ATOM 846 C C . ILE A 1 100 ? -9.518 3.898 12.970 1.00 89.62 100 ILE A C 1
ATOM 848 O O . ILE A 1 100 ? -10.572 3.748 13.583 1.00 89.62 100 ILE A O 1
ATOM 852 N N . ARG A 1 101 ? -8.489 3.065 13.163 1.00 87.62 101 ARG A N 1
ATOM 853 C CA . ARG A 1 101 ? -8.569 1.938 14.101 1.00 87.62 101 ARG A CA 1
ATOM 854 C C . ARG A 1 101 ? -8.912 2.388 15.511 1.00 87.62 101 ARG A C 1
ATOM 856 O O . ARG A 1 101 ? -9.791 1.783 16.110 1.00 87.62 101 ARG A O 1
ATOM 863 N N . GLN A 1 102 ? -8.243 3.412 16.032 1.00 84.88 102 GLN A N 1
ATOM 864 C CA . GLN A 1 102 ? -8.496 3.906 17.389 1.00 84.88 102 GLN A CA 1
ATOM 865 C C . GLN A 1 102 ? -9.958 4.337 17.575 1.00 84.88 102 GLN A C 1
ATOM 867 O O . GLN A 1 102 ? -10.589 3.966 18.566 1.00 84.88 102 GLN A O 1
ATOM 872 N N . GLU A 1 103 ? -10.522 5.039 16.593 1.00 85.94 103 GLU A N 1
ATOM 873 C CA . GLU A 1 103 ? -11.921 5.465 16.614 1.00 85.94 103 GLU A CA 1
ATOM 874 C C . GLU A 1 103 ? -12.889 4.269 16.634 1.00 85.94 103 GLU A C 1
ATOM 876 O O . GLU A 1 103 ? -13.740 4.159 17.523 1.00 85.94 103 GLU A O 1
ATOM 881 N N . TYR A 1 104 ? -12.732 3.328 15.699 1.00 81.38 104 TYR A N 1
ATOM 882 C CA . TYR A 1 104 ? -13.623 2.169 15.598 1.00 81.38 104 TYR A CA 1
ATOM 883 C C . TYR A 1 104 ? -13.453 1.180 16.762 1.00 81.38 104 TYR A C 1
ATOM 885 O O . TYR A 1 104 ? -14.448 0.628 17.237 1.00 81.38 104 TYR A O 1
ATOM 893 N N . PHE A 1 105 ? -12.235 0.982 17.281 1.00 75.81 105 PHE A N 1
ATOM 894 C CA . PHE A 1 105 ? -12.014 0.192 18.499 1.00 75.81 105 PHE A CA 1
ATOM 895 C C . PHE A 1 105 ? -12.744 0.807 19.697 1.00 75.81 105 PHE A C 1
ATOM 897 O O . PHE A 1 105 ? -13.398 0.077 20.445 1.00 75.81 105 PHE A O 1
ATOM 904 N N . GLY A 1 106 ? -12.706 2.135 19.849 1.00 67.94 106 GLY A N 1
ATOM 905 C CA . GLY A 1 106 ? -13.459 2.840 20.888 1.00 67.94 106 GLY A CA 1
ATOM 906 C C . GLY A 1 106 ? -14.967 2.587 20.797 1.00 67.94 106 GLY A C 1
ATOM 907 O O . GLY A 1 106 ? -15.610 2.278 21.801 1.00 67.94 106 GLY A O 1
ATOM 908 N N . GLN A 1 107 ? -15.531 2.625 19.587 1.00 70.75 107 GLN A N 1
ATOM 909 C CA . GLN A 1 107 ? -16.957 2.359 19.362 1.00 70.75 107 GLN A CA 1
ATOM 910 C C . GLN A 1 107 ? -17.354 0.905 19.658 1.00 70.75 107 GLN A C 1
ATOM 912 O O . GLN A 1 107 ? -18.426 0.661 20.218 1.00 70.75 107 GLN A O 1
ATOM 917 N N . ILE A 1 108 ? -16.506 -0.064 19.298 1.00 72.25 108 ILE A N 1
ATOM 918 C CA . ILE A 1 108 ? -16.737 -1.483 19.603 1.00 72.25 108 ILE A CA 1
ATOM 919 C C . ILE A 1 108 ? -16.721 -1.697 21.119 1.00 72.25 108 ILE A C 1
ATOM 921 O O . ILE A 1 108 ? -17.659 -2.279 21.659 1.00 72.25 108 ILE A O 1
ATOM 925 N N . MET A 1 109 ? -15.709 -1.173 21.815 1.00 62.69 109 MET A N 1
ATOM 926 C CA . MET A 1 109 ? -15.598 -1.297 23.272 1.00 62.69 109 MET A CA 1
ATOM 927 C C . MET A 1 109 ? -16.760 -0.622 24.004 1.00 62.69 109 MET A C 1
ATOM 929 O O . MET A 1 109 ? -17.269 -1.175 24.979 1.00 62.69 109 MET A O 1
ATOM 933 N N . TYR A 1 110 ? -17.227 0.532 23.524 1.00 69.44 110 TYR A N 1
ATOM 934 C CA . TYR A 1 110 ? -18.421 1.183 24.061 1.00 69.44 110 TYR A CA 1
ATOM 935 C C . TYR A 1 110 ? -19.666 0.302 23.891 1.00 69.44 110 TYR A C 1
ATOM 937 O O . TYR A 1 110 ? -20.371 0.035 24.859 1.00 69.44 110 TYR A O 1
ATOM 945 N N . LYS A 1 111 ? -19.913 -0.228 22.687 1.00 66.25 111 LYS A N 1
ATOM 946 C CA . LYS A 1 111 ? -21.080 -1.089 22.424 1.00 66.25 111 LYS A CA 1
ATOM 947 C C . LYS A 1 111 ? -21.052 -2.412 23.194 1.00 66.25 111 LYS A C 1
ATOM 949 O O . LYS A 1 111 ? -22.117 -2.949 23.481 1.00 66.25 111 LYS A O 1
ATOM 954 N N . VAL A 1 112 ? -19.869 -2.936 23.513 1.00 70.06 112 VAL A N 1
ATOM 955 C CA . VAL A 1 112 ? -19.714 -4.143 24.342 1.00 70.06 112 VAL A CA 1
ATOM 956 C C . VAL A 1 112 ? -19.997 -3.856 25.819 1.00 70.06 112 VAL A C 1
ATOM 958 O O . VAL A 1 112 ? -20.574 -4.709 26.475 1.00 70.06 112 VAL A O 1
ATOM 961 N N . ASN A 1 113 ? -19.656 -2.669 26.334 1.00 56.50 113 ASN A N 1
ATOM 962 C CA . ASN A 1 113 ? -19.914 -2.293 27.734 1.00 56.50 113 ASN A CA 1
ATOM 963 C C . ASN A 1 113 ? -21.336 -1.765 27.998 1.00 56.50 113 ASN A C 1
ATOM 965 O O . ASN A 1 113 ? -21.716 -1.578 29.150 1.00 56.50 113 ASN A O 1
ATOM 969 N N . VAL A 1 114 ? -22.107 -1.476 26.947 1.00 57.91 114 VAL A N 1
ATOM 970 C CA . VAL A 1 114 ? -23.506 -1.007 27.036 1.00 57.91 114 VAL A CA 1
ATOM 971 C C . VAL A 1 114 ? -24.507 -2.161 26.821 1.00 57.91 114 VAL A C 1
ATOM 973 O O . VAL A 1 114 ? -25.717 -1.946 26.776 1.00 57.91 114 VAL A O 1
ATOM 976 N N . LYS A 1 115 ? -24.015 -3.399 26.718 1.00 47.03 115 LYS A N 1
ATOM 977 C CA . LYS A 1 115 ? -24.805 -4.631 26.836 1.00 47.03 115 LYS A CA 1
ATOM 978 C C . LYS A 1 115 ? -24.503 -5.315 28.159 1.00 47.03 115 LYS A C 1
ATOM 980 O O . LYS A 1 115 ? -25.449 -5.929 28.692 1.00 47.03 115 LYS A O 1
#

pLDDT: mean 83.46, std 8.43, range [47.03, 93.31]

Secondary structure (DSSP, 8-state):
-EE-SSS--TTPPPEE---S-TTS-HHHHHHHHHHHHHHHHHHHHHHHTS-GGG-----HHHHHHHHHHHHHHHHHHHHHHHHH--TT----HHHHHHHHHHHHHHHHHHHHHT-

Radius of gyration: 20.58 Å; chains: 1; bounding box: 59×43×57 Å

Organism: NCBI:txid1333845

Sequence (115 aa):
MLSWKDDYTDSSKPQVLLCTDESLDTVTILSCYHMRWNIETSYRYFRELLGFNQYQLLSFEGIRQYWAIQYMTQNFLESQRQDWMNDGKHLTLGDVVYPIRQEYFGQIMYKVNVK